Protein AF-A0A520AAQ0-F1 (afdb_monomer)

Structure (mmCIF, N/CA/C/O backbone):
data_AF-A0A520AAQ0-F1
#
_entry.id   AF-A0A520AAQ0-F1
#
loop_
_atom_site.group_PDB
_atom_site.id
_atom_site.type_symbol
_atom_site.label_atom_id
_atom_site.label_alt_id
_atom_site.label_comp_id
_atom_site.label_asym_id
_atom_site.label_entity_id
_atom_site.label_seq_id
_atom_site.pdbx_PDB_ins_code
_atom_site.Cartn_x
_atom_site.Cartn_y
_atom_site.Cartn_z
_atom_site.occupancy
_atom_site.B_iso_or_equiv
_atom_site.auth_seq_id
_atom_site.auth_comp_id
_atom_site.auth_asym_id
_atom_site.auth_atom_id
_atom_site.pdbx_PDB_model_num
ATOM 1 N N . MET A 1 1 ? -36.610 19.738 2.288 1.00 52.34 1 MET A N 1
ATOM 2 C CA . MET A 1 1 ? -35.387 19.076 2.792 1.00 52.34 1 MET A CA 1
ATOM 3 C C . MET A 1 1 ? -34.295 20.128 2.871 1.00 52.34 1 MET A C 1
ATOM 5 O O . MET A 1 1 ? -34.098 20.823 1.884 1.00 52.34 1 MET A O 1
ATOM 9 N N . LEU A 1 2 ? -33.654 20.312 4.027 1.00 55.44 2 LEU A N 1
ATOM 10 C CA . LEU A 1 2 ? -32.502 21.213 4.145 1.00 55.44 2 LEU A CA 1
ATOM 11 C C . LEU A 1 2 ? -31.332 20.599 3.367 1.00 55.44 2 LEU A C 1
ATOM 13 O O . LEU A 1 2 ? -30.866 19.513 3.709 1.00 55.44 2 LEU A O 1
ATOM 17 N N . ALA A 1 3 ? -30.903 21.263 2.295 1.00 66.12 3 ALA A N 1
ATOM 18 C CA . ALA A 1 3 ? -29.735 20.855 1.529 1.00 66.12 3 ALA A CA 1
ATOM 19 C C . ALA A 1 3 ? -28.500 20.863 2.448 1.00 66.12 3 ALA A C 1
ATOM 21 O O . ALA A 1 3 ? -28.198 21.885 3.059 1.00 66.12 3 ALA A O 1
ATOM 22 N N . GLY A 1 4 ? -27.816 19.722 2.571 1.00 78.00 4 GLY A N 1
ATOM 23 C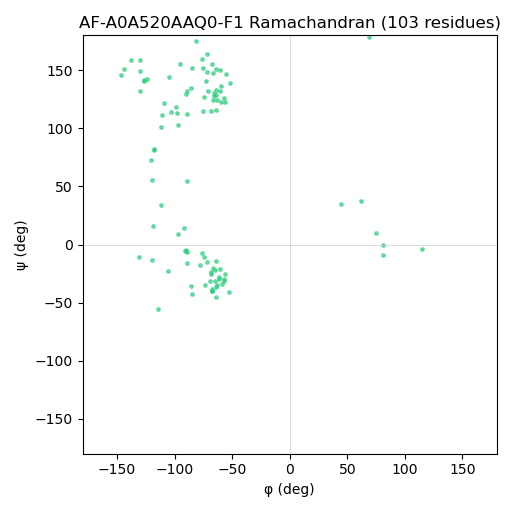 CA . GLY A 1 4 ? -26.557 19.607 3.319 1.00 78.00 4 GLY A CA 1
ATOM 24 C C . GLY A 1 4 ? -26.585 18.727 4.572 1.00 78.00 4 GLY A C 1
ATOM 25 O O . GLY A 1 4 ? -25.528 18.510 5.159 1.00 78.00 4 GLY A O 1
ATOM 26 N N . LEU A 1 5 ? -27.736 18.175 4.976 1.00 82.81 5 LEU A N 1
ATOM 27 C CA . LEU A 1 5 ? -27.773 17.164 6.041 1.00 82.81 5 LEU A CA 1
ATOM 28 C C . LEU A 1 5 ? -27.608 15.747 5.459 1.00 82.81 5 LEU A C 1
ATOM 30 O O . LEU A 1 5 ? -28.292 15.413 4.489 1.00 82.81 5 LEU A O 1
ATOM 34 N N . PRO A 1 6 ? -26.727 14.899 6.028 1.00 87.81 6 PRO A N 1
ATOM 35 C CA . PRO A 1 6 ? -26.602 13.509 5.600 1.00 87.81 6 PRO A CA 1
ATOM 36 C C . PRO A 1 6 ? -27.897 12.734 5.878 1.00 87.81 6 PRO A C 1
ATOM 38 O O . PRO A 1 6 ? -28.603 13.013 6.845 1.00 87.81 6 PRO A O 1
ATOM 41 N N . HIS A 1 7 ? -28.181 11.712 5.062 1.00 88.69 7 HIS A N 1
ATOM 42 C CA . HIS A 1 7 ? -29.363 10.850 5.234 1.00 88.69 7 HIS A CA 1
ATOM 43 C C . HIS A 1 7 ? -29.388 10.110 6.585 1.00 88.69 7 HIS A C 1
ATOM 45 O O . HIS A 1 7 ? -30.449 9.687 7.035 1.00 88.69 7 HIS A O 1
ATOM 51 N N . PHE A 1 8 ? -28.232 9.962 7.240 1.00 90.44 8 PHE A N 1
ATOM 52 C CA . PHE A 1 8 ? -28.090 9.320 8.544 1.00 90.44 8 PHE A CA 1
ATOM 53 C C . PHE A 1 8 ? -27.289 10.199 9.499 1.00 90.44 8 PHE A C 1
ATOM 55 O O . PHE A 1 8 ? -26.368 10.905 9.086 1.00 90.44 8 PHE A O 1
ATOM 62 N N . ALA A 1 9 ? -27.596 10.098 10.794 1.00 90.81 9 ALA A N 1
ATOM 63 C CA . ALA A 1 9 ? -26.801 10.747 11.826 1.00 90.81 9 ALA A CA 1
ATOM 64 C C . ALA A 1 9 ? -25.349 10.217 11.796 1.00 90.81 9 ALA A C 1
ATOM 66 O O . ALA A 1 9 ? -25.144 8.996 11.764 1.00 90.81 9 ALA A O 1
ATOM 67 N N . PRO A 1 10 ? -24.333 11.097 11.818 1.00 89.56 10 PRO A N 1
ATOM 68 C CA . PRO A 1 10 ? -22.940 10.672 11.811 1.00 89.56 10 PRO A CA 1
ATOM 69 C C . PRO A 1 10 ? -22.611 9.878 13.081 1.00 89.56 10 PRO A C 1
ATOM 71 O O . PRO A 1 10 ? -22.863 10.327 14.199 1.00 89.56 10 PRO A O 1
ATOM 74 N N . LYS A 1 11 ? -22.028 8.686 12.909 1.00 91.12 11 LYS A N 1
ATOM 75 C CA . LYS A 1 11 ? -21.596 7.833 14.031 1.00 91.12 11 LYS A CA 1
ATOM 76 C C . LYS A 1 11 ? -20.190 8.181 14.528 1.00 91.12 11 LYS A C 1
ATOM 78 O O . LYS A 1 11 ? -19.925 8.102 15.726 1.00 91.12 11 LYS A O 1
ATOM 83 N N . ALA A 1 12 ? -19.291 8.566 13.620 1.00 92.56 12 ALA A N 1
ATOM 84 C CA . ALA A 1 12 ? -17.924 8.951 13.955 1.00 92.56 12 ALA A CA 1
ATOM 85 C C . ALA A 1 12 ? -17.902 10.340 14.614 1.00 92.56 12 ALA A C 1
ATOM 87 O O . ALA A 1 12 ? -18.434 11.299 14.062 1.00 92.56 12 ALA A O 1
ATOM 88 N N . LYS A 1 13 ? -17.280 10.444 15.795 1.00 94.38 13 LYS A N 1
ATOM 89 C CA . LYS A 1 13 ? -17.192 11.700 16.570 1.00 94.38 13 LYS A CA 1
ATOM 90 C C . LYS A 1 13 ? -15.808 12.350 16.527 1.00 94.38 13 LYS A C 1
ATOM 92 O O . LYS A 1 13 ? -15.687 13.535 16.808 1.00 94.38 13 LYS A O 1
ATOM 97 N N . ARG A 1 14 ? -14.762 11.566 16.250 1.00 96.19 14 ARG A N 1
ATOM 98 C CA . ARG A 1 14 ? -13.355 11.991 16.214 1.00 96.19 14 ARG A CA 1
ATOM 99 C C . ARG A 1 14 ? -12.622 11.193 15.145 1.00 96.19 14 ARG A C 1
ATOM 101 O O . ARG A 1 14 ? -12.950 10.027 14.937 1.00 96.19 14 ARG A O 1
ATOM 108 N N . ILE A 1 15 ? -11.650 11.824 14.494 1.00 94.06 15 ILE A N 1
ATOM 109 C CA . ILE A 1 15 ? -10.857 11.229 13.417 1.00 94.06 15 ILE A CA 1
ATOM 110 C C . ILE A 1 15 ? -9.384 11.460 13.734 1.00 94.06 15 ILE A C 1
ATOM 112 O O . ILE A 1 15 ? -8.987 12.581 14.047 1.00 94.06 15 ILE A O 1
ATOM 116 N N . ILE A 1 16 ? -8.586 10.400 13.628 1.00 95.81 16 ILE A N 1
ATOM 117 C CA . ILE A 1 16 ? -7.133 10.508 13.521 1.00 95.81 16 ILE A CA 1
ATOM 118 C C . ILE A 1 16 ? -6.811 10.387 12.037 1.00 95.81 16 ILE A C 1
ATOM 120 O O . ILE A 1 16 ? -7.127 9.376 11.414 1.00 95.81 16 ILE A O 1
ATOM 124 N N . TYR A 1 17 ? -6.223 11.437 11.471 1.00 95.75 17 TYR A N 1
ATOM 125 C CA . TYR A 1 17 ? -5.824 11.472 10.070 1.00 95.75 17 TYR A CA 1
ATOM 126 C C . TYR A 1 17 ? -4.304 11.425 9.970 1.00 95.75 17 TYR A C 1
ATOM 128 O O . TYR A 1 17 ? -3.616 12.288 10.514 1.00 95.75 17 TYR A O 1
ATOM 136 N N . LEU A 1 18 ? -3.792 10.414 9.273 1.00 93.44 18 LEU A N 1
ATOM 137 C CA . LEU A 1 18 ? -2.365 10.227 9.049 1.00 93.44 18 LEU A CA 1
ATOM 138 C C . LEU A 1 18 ? -2.061 10.474 7.571 1.00 93.44 18 LEU A C 1
ATOM 140 O O . LEU A 1 18 ? -2.453 9.688 6.712 1.00 93.44 18 LEU A O 1
ATOM 144 N N . PHE A 1 19 ? -1.348 11.563 7.279 1.00 93.75 19 PHE A N 1
ATOM 145 C CA . PHE A 1 19 ? -0.856 11.856 5.935 1.00 93.75 19 PHE A CA 1
ATOM 146 C C . PHE A 1 19 ? 0.595 11.401 5.800 1.00 93.75 19 PHE A C 1
ATOM 148 O O . PHE A 1 19 ? 1.516 12.046 6.297 1.00 93.75 19 PHE A O 1
ATOM 155 N N . GLN A 1 20 ? 0.798 10.266 5.141 1.00 91.56 20 GLN A N 1
ATOM 156 C CA . GLN A 1 20 ? 2.079 9.563 5.126 1.00 91.56 20 GLN A CA 1
ATOM 157 C C . GLN A 1 20 ? 3.002 10.022 3.982 1.00 91.56 20 GLN A C 1
ATOM 159 O O . GLN A 1 20 ? 3.471 9.218 3.179 1.00 91.56 20 GLN A O 1
ATOM 164 N N . ASN A 1 21 ? 3.271 11.328 3.893 1.00 91.50 21 ASN A N 1
ATOM 165 C CA . ASN A 1 21 ? 4.238 11.849 2.921 1.00 91.50 21 ASN A CA 1
ATOM 166 C C . ASN A 1 21 ? 5.655 11.349 3.257 1.00 91.50 21 ASN A C 1
ATOM 168 O O . ASN A 1 21 ? 6.107 11.488 4.391 1.00 91.50 21 ASN A O 1
ATOM 172 N N . GLY A 1 22 ? 6.337 10.754 2.277 1.00 91.38 22 GLY A N 1
ATOM 173 C CA . GLY A 1 22 ? 7.675 10.177 2.437 1.00 91.38 22 GLY A CA 1
ATOM 174 C C . GLY A 1 22 ? 7.703 8.776 3.057 1.00 91.38 22 GLY A C 1
ATOM 175 O O . GLY A 1 22 ? 8.781 8.205 3.201 1.00 91.38 22 GLY A O 1
ATOM 176 N N . ALA A 1 23 ? 6.549 8.205 3.408 1.00 92.94 23 ALA A N 1
ATOM 177 C CA . ALA A 1 23 ? 6.448 6.819 3.855 1.00 92.94 23 ALA A CA 1
ATOM 178 C C . ALA A 1 23 ? 6.423 5.840 2.657 1.00 92.94 23 ALA A C 1
ATOM 180 O O . ALA A 1 23 ? 6.376 6.282 1.504 1.00 92.94 23 ALA A O 1
ATOM 181 N N . PRO A 1 24 ? 6.435 4.512 2.898 1.00 93.75 24 PRO A N 1
ATOM 182 C CA . PRO A 1 24 ? 6.273 3.529 1.831 1.00 93.75 24 PRO A CA 1
ATOM 183 C C . PRO A 1 24 ? 4.982 3.746 1.033 1.00 93.75 24 PRO A C 1
ATOM 185 O O . PRO A 1 24 ? 3.959 4.169 1.576 1.00 93.75 24 PRO A O 1
ATOM 188 N N . SER A 1 25 ? 5.031 3.447 -0.264 1.00 92.56 25 SER A N 1
ATOM 189 C CA . SER A 1 25 ? 3.906 3.678 -1.170 1.00 92.56 25 SER A CA 1
ATOM 190 C C . SER A 1 25 ? 2.757 2.696 -0.926 1.00 92.56 25 SER A C 1
ATOM 192 O O . SER A 1 25 ? 2.941 1.617 -0.365 1.00 92.56 25 SER A O 1
ATOM 194 N N . GLN A 1 26 ? 1.564 2.995 -1.444 1.00 92.25 26 GLN A N 1
ATOM 195 C CA . GLN A 1 26 ? 0.453 2.037 -1.426 1.00 92.25 26 GLN A CA 1
ATOM 196 C C . GLN A 1 26 ? 0.804 0.706 -2.117 1.00 92.25 26 GLN A C 1
ATOM 198 O O . GLN A 1 26 ? 0.321 -0.343 -1.691 1.00 92.25 26 GLN A O 1
ATOM 203 N N . LEU A 1 27 ? 1.676 0.743 -3.136 1.00 93.62 27 LEU A N 1
ATOM 204 C CA . LEU A 1 27 ? 2.162 -0.433 -3.869 1.00 93.62 27 LEU A CA 1
ATOM 205 C C . LEU A 1 27 ? 3.053 -1.328 -2.999 1.00 93.62 27 LEU A C 1
ATOM 207 O O . LEU A 1 27 ? 3.147 -2.526 -3.247 1.00 93.62 27 LEU A O 1
ATOM 211 N N . ASP A 1 28 ? 3.684 -0.743 -1.980 1.00 95.44 28 ASP A N 1
ATOM 212 C CA . ASP A 1 28 ? 4.528 -1.441 -1.013 1.00 95.44 28 ASP A CA 1
ATOM 213 C C . ASP A 1 28 ? 3.757 -1.961 0.200 1.00 95.44 28 ASP A C 1
ATOM 215 O O . ASP A 1 28 ? 4.291 -2.796 0.925 1.00 95.44 28 ASP A O 1
ATOM 219 N N . LEU A 1 29 ? 2.528 -1.480 0.435 1.00 95.50 29 LEU A N 1
ATOM 220 C CA . LEU A 1 29 ? 1.772 -1.750 1.664 1.00 95.50 29 LEU A CA 1
ATOM 221 C C . LEU A 1 29 ? 0.495 -2.578 1.443 1.00 95.50 29 LEU A C 1
ATOM 223 O O . LEU A 1 29 ? 0.329 -3.626 2.068 1.00 95.50 29 LEU A O 1
ATOM 227 N N . PHE A 1 30 ? -0.407 -2.122 0.566 1.00 94.38 30 PHE A N 1
ATOM 228 C CA . PHE A 1 30 ? -1.792 -2.628 0.476 1.00 94.38 30 PHE A CA 1
ATOM 229 C C . PHE A 1 30 ? -2.240 -2.980 -0.953 1.00 94.38 30 PHE A C 1
ATOM 231 O O . PHE A 1 30 ? -3.313 -3.558 -1.166 1.00 94.38 30 PHE A O 1
ATOM 238 N N . ASP A 1 31 ? -1.461 -2.596 -1.968 1.00 93.50 31 ASP A N 1
ATOM 239 C CA . ASP A 1 31 ? -1.852 -2.722 -3.368 1.00 93.50 31 ASP A CA 1
ATOM 240 C C . ASP A 1 31 ? -0.924 -3.646 -4.160 1.00 93.50 31 ASP A C 1
ATOM 242 O O . ASP A 1 31 ? -0.030 -3.209 -4.881 1.00 93.50 31 ASP A O 1
ATOM 246 N N . TYR A 1 32 ? -1.173 -4.953 -4.046 1.00 94.81 32 TYR A N 1
ATOM 247 C CA . TYR A 1 32 ? -0.415 -5.959 -4.781 1.00 94.81 32 TYR A CA 1
ATOM 248 C C . TYR A 1 32 ? -0.610 -5.838 -6.303 1.00 94.81 32 TYR A C 1
ATOM 250 O O . TYR A 1 32 ? -1.700 -6.063 -6.837 1.00 94.81 32 TYR A O 1
ATOM 258 N N . LYS A 1 33 ? 0.479 -5.521 -7.018 1.00 93.94 33 LYS A N 1
ATOM 259 C CA . LYS A 1 33 ? 0.526 -5.403 -8.488 1.00 93.94 33 LYS A CA 1
ATOM 260 C C . LYS A 1 33 ? 1.501 -6.422 -9.095 1.00 93.94 33 LYS A C 1
ATOM 262 O O . LYS A 1 33 ? 2.614 -6.055 -9.473 1.00 93.94 33 LYS A O 1
ATOM 267 N N . PRO A 1 34 ? 1.102 -7.693 -9.283 1.00 94.94 34 PRO A N 1
ATOM 268 C CA . PRO A 1 34 ? 1.994 -8.727 -9.821 1.00 94.94 34 PRO A CA 1
ATOM 269 C C . PRO A 1 34 ? 2.495 -8.418 -11.238 1.00 94.94 34 PRO A C 1
ATOM 271 O O . PRO A 1 34 ? 3.599 -8.807 -11.605 1.00 94.94 34 PRO A O 1
ATOM 274 N N . LYS A 1 35 ? 1.714 -7.697 -12.053 1.00 94.12 35 LYS A N 1
ATOM 275 C CA . LYS A 1 35 ? 2.154 -7.280 -13.393 1.00 94.12 35 LYS A CA 1
ATOM 276 C C . LYS A 1 35 ? 3.301 -6.265 -13.332 1.00 94.12 35 LYS A C 1
ATOM 278 O O . LYS A 1 35 ? 4.229 -6.370 -14.121 1.00 94.12 35 LYS A O 1
ATOM 283 N N . LEU A 1 36 ? 3.259 -5.339 -12.373 1.00 93.44 36 LEU A N 1
ATOM 284 C CA . LEU A 1 36 ? 4.310 -4.339 -12.189 1.00 93.44 36 LEU A CA 1
ATOM 285 C C . LEU A 1 36 ? 5.638 -4.990 -11.775 1.00 93.44 36 LEU A C 1
ATOM 287 O O . LEU A 1 36 ? 6.690 -4.528 -12.192 1.00 93.44 36 LEU A O 1
ATOM 291 N N . GLN A 1 37 ? 5.579 -6.105 -11.036 1.00 93.12 37 GLN A N 1
ATOM 292 C CA . GLN A 1 37 ? 6.761 -6.918 -10.729 1.00 93.12 37 GLN A CA 1
ATOM 293 C C . GLN A 1 37 ? 7.390 -7.541 -11.967 1.00 93.12 37 GLN A C 1
ATOM 295 O O . GLN A 1 37 ? 8.602 -7.509 -12.136 1.00 93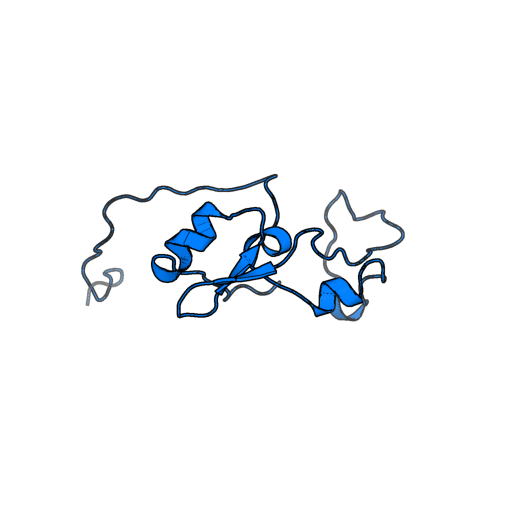.12 37 GLN A O 1
ATOM 300 N N . LYS A 1 38 ? 6.561 -8.111 -12.846 1.00 95.12 38 LYS A N 1
ATOM 301 C CA . LYS A 1 38 ? 7.045 -8.753 -14.074 1.00 95.12 38 LYS A CA 1
ATOM 302 C C . LYS A 1 38 ? 7.722 -7.758 -15.011 1.00 95.12 38 LYS A C 1
ATOM 304 O O . LYS A 1 38 ? 8.680 -8.124 -15.671 1.00 95.12 38 LYS A O 1
ATOM 309 N N . MET A 1 39 ? 7.221 -6.527 -15.034 1.00 95.06 39 MET A N 1
ATOM 310 C CA . MET A 1 39 ? 7.723 -5.448 -15.881 1.00 95.06 39 MET A CA 1
ATOM 311 C C . MET A 1 39 ? 8.795 -4.597 -15.180 1.00 95.06 39 MET A C 1
ATOM 313 O O . MET A 1 39 ? 9.073 -3.483 -15.617 1.00 95.06 39 MET A O 1
ATOM 317 N N . PHE A 1 40 ? 9.364 -5.063 -14.062 1.00 94.38 40 PHE A N 1
ATOM 318 C CA . PHE A 1 40 ? 10.334 -4.284 -13.295 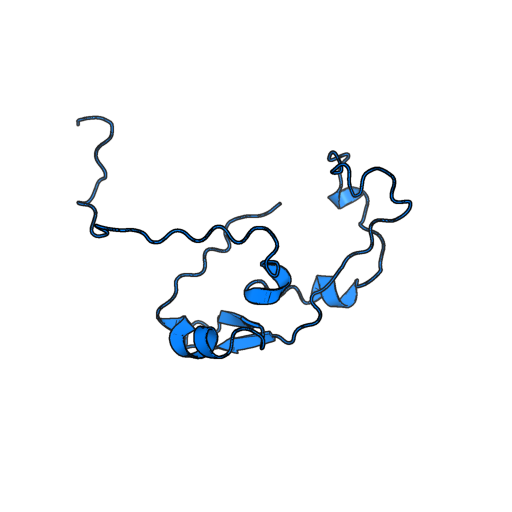1.00 94.38 40 PHE A CA 1
ATOM 319 C C . PHE A 1 40 ? 11.530 -3.884 -14.171 1.00 94.38 40 PHE A C 1
ATOM 321 O O . PHE A 1 40 ? 12.191 -4.730 -14.771 1.00 94.38 40 PHE A O 1
ATOM 328 N N . GLY A 1 41 ? 11.828 -2.585 -14.212 1.00 93.94 41 GLY A N 1
ATOM 329 C CA . GLY A 1 41 ? 12.928 -2.026 -14.999 1.00 93.94 41 GLY A CA 1
ATOM 330 C C . GLY A 1 41 ? 12.616 -1.809 -16.483 1.00 93.94 41 GLY A C 1
ATOM 331 O O . GLY A 1 41 ? 13.412 -1.156 -17.162 1.00 93.94 41 GLY A O 1
ATOM 332 N N . GLU A 1 42 ? 11.475 -2.289 -16.988 1.00 94.94 42 GLU A N 1
ATOM 333 C CA . GLU A 1 42 ? 10.982 -1.906 -18.313 1.00 94.94 42 GLU A CA 1
ATOM 334 C C . GLU A 1 42 ? 10.591 -0.427 -18.321 1.00 94.94 42 GLU A C 1
ATOM 336 O O . GLU A 1 42 ? 10.142 0.119 -17.313 1.00 94.94 42 GLU A O 1
ATOM 341 N N . ASP A 1 43 ? 10.760 0.235 -19.462 1.00 93.12 43 ASP A N 1
ATOM 342 C CA . ASP A 1 43 ? 10.402 1.644 -19.594 1.00 93.12 43 ASP A CA 1
ATOM 343 C C . ASP A 1 43 ? 8.876 1.820 -19.622 1.00 93.12 43 ASP A C 1
ATOM 345 O O . ASP A 1 43 ? 8.157 1.023 -20.232 1.00 93.12 43 ASP A O 1
ATOM 349 N N . LEU A 1 44 ? 8.373 2.867 -18.963 1.00 90.12 44 LEU A N 1
ATOM 350 C CA . LEU A 1 44 ? 6.946 3.173 -18.908 1.00 90.12 44 LEU A CA 1
ATOM 351 C C . LEU A 1 44 ? 6.379 3.325 -20.332 1.00 90.12 44 LEU A C 1
ATOM 353 O O . LEU A 1 44 ? 6.821 4.210 -21.072 1.00 90.12 44 LEU A O 1
ATOM 357 N N . PRO A 1 45 ? 5.352 2.543 -20.718 1.00 89.25 45 PRO A N 1
ATOM 358 C CA . PRO A 1 45 ? 4.765 2.668 -22.043 1.00 89.25 45 PRO A CA 1
ATOM 359 C C . PRO A 1 45 ? 4.208 4.073 -22.285 1.00 89.25 45 PRO A C 1
ATOM 361 O O . PRO A 1 45 ? 3.484 4.627 -21.452 1.00 89.25 45 PRO A O 1
ATOM 364 N N . ALA A 1 46 ? 4.474 4.628 -23.470 1.00 86.38 46 ALA A N 1
ATOM 365 C CA . ALA A 1 46 ? 3.991 5.957 -23.850 1.00 86.38 46 ALA A CA 1
ATOM 366 C C . ALA A 1 46 ? 2.455 6.083 -23.767 1.00 86.38 46 ALA A C 1
ATOM 368 O O . ALA A 1 46 ? 1.937 7.155 -23.453 1.00 86.38 46 ALA A O 1
ATOM 369 N N . SER A 1 47 ? 1.736 4.974 -23.982 1.00 87.88 47 SER A N 1
ATOM 370 C CA . SER A 1 47 ? 0.277 4.881 -23.857 1.00 87.88 47 SER A CA 1
ATOM 371 C C . SER A 1 47 ? -0.246 5.094 -22.437 1.00 87.88 47 SER A C 1
ATOM 373 O O . SER A 1 47 ? -1.406 5.451 -22.286 1.00 87.88 47 SER A O 1
ATOM 375 N N . ILE A 1 48 ? 0.579 4.893 -21.406 1.00 85.12 48 ILE A N 1
ATOM 376 C CA . ILE A 1 48 ? 0.208 5.175 -20.014 1.00 85.12 48 ILE A CA 1
ATOM 377 C C . ILE A 1 48 ? 0.452 6.645 -19.697 1.00 85.12 48 ILE A C 1
ATOM 379 O O . ILE A 1 48 ? -0.387 7.298 -19.086 1.00 85.12 48 ILE A O 1
ATOM 383 N N . ARG A 1 49 ? 1.586 7.188 -20.154 1.00 81.75 49 ARG A N 1
ATOM 384 C CA . ARG A 1 49 ? 1.940 8.582 -19.884 1.00 81.75 49 ARG A CA 1
ATOM 385 C C . ARG A 1 49 ? 1.005 9.558 -20.593 1.00 81.75 49 ARG A C 1
ATOM 387 O O . ARG A 1 49 ? 0.701 10.585 -20.010 1.00 81.75 49 ARG A O 1
ATOM 394 N N . MET A 1 50 ? 0.590 9.295 -21.837 1.00 82.69 50 MET A N 1
ATOM 395 C CA . MET A 1 50 ? -0.316 10.162 -22.625 1.00 82.69 50 MET A CA 1
ATOM 396 C C . MET A 1 50 ? 0.018 11.670 -22.559 1.00 82.69 50 MET A C 1
ATOM 398 O O . MET A 1 50 ? -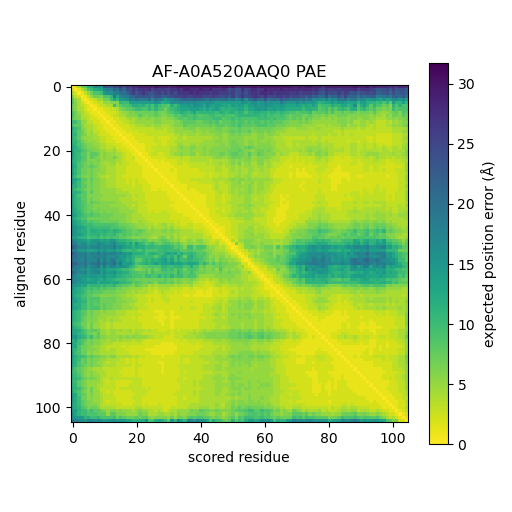0.868 12.519 -22.530 1.00 82.69 50 MET A O 1
ATOM 402 N N . GLY A 1 51 ? 1.305 12.024 -22.485 1.00 79.12 51 GLY A N 1
ATOM 403 C CA . GLY A 1 51 ? 1.741 13.421 -22.358 1.00 79.12 51 GLY A CA 1
ATOM 404 C C . GLY A 1 51 ? 1.547 14.061 -20.974 1.00 79.12 51 GLY A C 1
ATOM 405 O O . GLY A 1 51 ? 1.750 15.267 -20.846 1.00 79.12 51 GLY A O 1
ATOM 406 N N . GLN A 1 52 ? 1.203 13.294 -19.933 1.00 79.25 52 GLN A N 1
ATOM 407 C CA . GLN A 1 52 ? 1.132 13.777 -18.553 1.00 79.25 52 GLN A CA 1
ATOM 408 C C . GLN A 1 52 ? 2.430 14.482 -18.142 1.00 79.25 52 GLN A C 1
ATOM 410 O O . GLN A 1 52 ? 3.550 14.041 -18.449 1.00 79.25 52 GLN A O 1
ATOM 415 N N . ARG A 1 53 ? 2.254 15.598 -17.423 1.00 75.00 53 ARG A N 1
ATOM 416 C CA . ARG A 1 53 ? 3.352 16.414 -16.910 1.00 75.00 53 ARG A CA 1
ATOM 417 C C . ARG A 1 53 ? 4.118 15.625 -15.856 1.00 75.00 53 ARG A C 1
ATOM 419 O O . ARG A 1 53 ? 3.548 15.198 -14.856 1.00 75.00 53 ARG A O 1
ATOM 426 N N . LEU A 1 54 ? 5.420 15.491 -16.062 1.00 77.31 54 LEU A N 1
ATOM 427 C CA . LEU A 1 54 ? 6.311 14.924 -15.062 1.00 77.31 54 LEU A CA 1
ATOM 428 C C . LEU A 1 54 ? 6.570 15.932 -13.944 1.00 77.31 54 LEU A C 1
ATOM 430 O O . LEU A 1 54 ? 6.508 17.149 -14.142 1.00 77.31 54 LEU A O 1
ATOM 434 N N . THR A 1 55 ? 6.849 15.423 -12.750 1.00 77.75 55 THR A N 1
ATOM 435 C CA . THR A 1 55 ? 7.276 16.263 -11.631 1.00 77.75 55 THR A CA 1
ATOM 436 C C . THR A 1 55 ? 8.737 16.667 -11.828 1.00 77.75 55 THR A C 1
ATOM 438 O O . THR A 1 55 ? 9.475 16.020 -12.570 1.00 77.75 55 THR A O 1
ATOM 441 N N . GLY A 1 56 ? 9.183 17.737 -11.163 1.00 75.69 56 GLY A N 1
ATOM 442 C CA . GLY A 1 56 ? 10.543 18.264 -11.350 1.00 75.69 56 GLY A CA 1
ATOM 443 C C . GLY A 1 56 ? 11.660 17.243 -11.090 1.00 75.69 56 GLY A C 1
ATOM 444 O O . GLY A 1 56 ? 12.722 17.349 -11.682 1.00 75.69 56 GLY A O 1
ATOM 445 N N . MET A 1 57 ? 11.410 16.214 -10.272 1.00 77.56 57 MET A N 1
ATOM 446 C CA . MET A 1 57 ? 12.392 15.157 -9.988 1.00 77.56 57 MET A CA 1
ATOM 447 C C . MET A 1 57 ? 12.524 14.108 -11.102 1.00 77.56 57 MET A C 1
ATOM 449 O O . MET A 1 57 ? 13.494 13.350 -11.116 1.00 77.56 57 MET A O 1
ATOM 453 N N . THR A 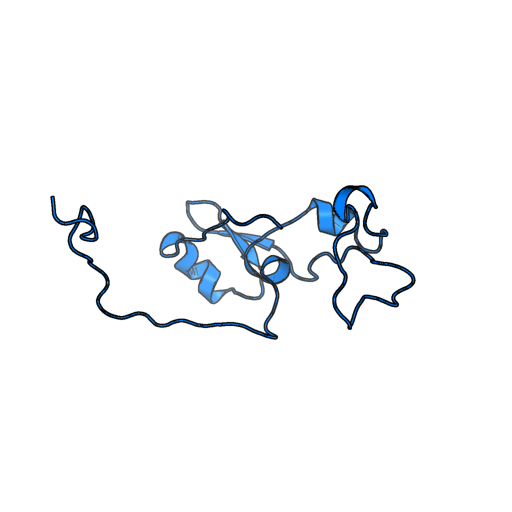1 58 ? 11.550 14.023 -12.012 1.00 80.25 58 THR A N 1
ATOM 454 C CA . THR A 1 58 ? 11.528 13.020 -13.086 1.00 80.25 58 THR A CA 1
ATOM 455 C C . THR A 1 58 ? 11.532 13.634 -14.486 1.00 80.25 58 THR A C 1
ATOM 457 O O . THR A 1 58 ? 11.811 12.921 -15.442 1.00 80.25 58 THR A O 1
ATOM 460 N N . ALA A 1 59 ? 11.288 14.941 -14.627 1.00 81.81 59 ALA A N 1
ATOM 461 C CA . ALA A 1 59 ? 11.150 15.625 -15.916 1.00 81.81 59 ALA A CA 1
ATOM 462 C C . ALA A 1 59 ? 12.318 15.390 -16.892 1.00 81.81 59 ALA A C 1
ATOM 464 O O . ALA A 1 59 ? 12.070 15.146 -18.071 1.00 81.81 59 ALA A O 1
ATOM 465 N N . ASP A 1 60 ? 13.553 15.385 -16.385 1.00 84.12 60 ASP A N 1
ATOM 466 C CA . ASP A 1 60 ? 14.773 15.249 -17.193 1.00 84.12 60 ASP A CA 1
ATOM 467 C C . ASP A 1 60 ? 15.322 13.812 -17.245 1.00 84.12 60 ASP A C 1
ATOM 469 O O . ASP A 1 60 ? 16.433 13.564 -17.726 1.00 84.12 60 ASP A O 1
ATOM 473 N N . GLN A 1 61 ? 14.569 12.829 -16.741 1.00 84.38 61 GLN A N 1
ATOM 474 C CA . GLN A 1 61 ? 14.992 11.435 -16.811 1.00 84.38 61 GLN A CA 1
ATOM 475 C C . GLN A 1 61 ? 14.920 10.920 -18.253 1.00 84.38 61 GLN A C 1
ATOM 477 O O . GLN A 1 61 ? 13.914 11.061 -18.945 1.00 84.38 61 GLN A O 1
ATOM 482 N N . LYS A 1 62 ? 15.995 10.256 -18.697 1.00 85.25 62 LYS A N 1
ATOM 483 C CA . LYS A 1 62 ? 16.057 9.620 -20.026 1.00 85.25 62 LYS A CA 1
ATOM 484 C C . LYS A 1 62 ? 15.126 8.411 -20.155 1.00 85.25 62 LYS A C 1
ATOM 486 O O . LYS A 1 62 ? 14.800 8.024 -21.271 1.00 85.25 62 LYS A O 1
ATOM 491 N N . LYS A 1 63 ? 14.780 7.786 -19.028 1.00 87.94 63 LYS A N 1
ATOM 492 C CA . LYS A 1 63 ? 13.930 6.598 -18.915 1.00 87.94 63 LYS A CA 1
ATOM 493 C C . LYS A 1 63 ? 13.077 6.699 -17.658 1.00 87.94 63 LYS A C 1
ATOM 495 O O . LYS A 1 63 ? 13.520 7.272 -16.667 1.00 87.94 63 LYS A O 1
ATOM 500 N N . PHE A 1 64 ? 11.911 6.077 -17.700 1.00 89.50 64 PHE A N 1
ATOM 501 C CA . PHE A 1 64 ? 10.922 5.989 -16.635 1.00 89.50 64 PHE A CA 1
ATOM 502 C C . PHE A 1 64 ? 10.704 4.516 -16.292 1.00 89.50 64 PHE A C 1
ATOM 504 O O . PHE A 1 64 ? 9.680 3.946 -16.671 1.00 89.50 64 PHE A O 1
ATOM 511 N N . PRO A 1 65 ? 11.673 3.864 -15.630 1.00 91.88 65 PRO A N 1
ATOM 512 C CA . PRO A 1 65 ? 11.567 2.446 -15.346 1.00 91.88 65 PRO A CA 1
ATOM 513 C C . PRO A 1 65 ? 10.384 2.171 -14.416 1.00 91.88 65 PRO A C 1
ATOM 515 O O . PRO A 1 65 ? 10.211 2.820 -13.381 1.00 91.88 65 PRO A O 1
ATOM 518 N 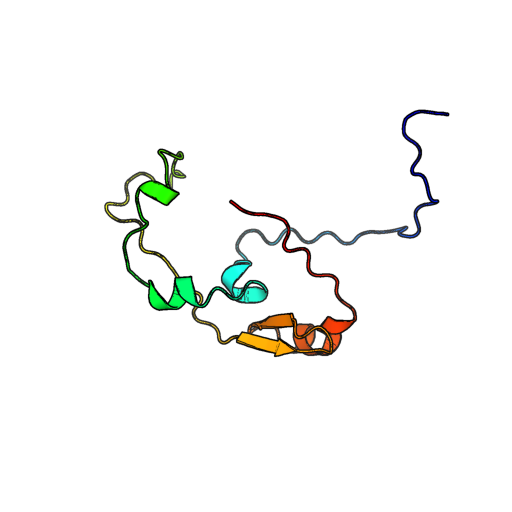N . LEU A 1 66 ? 9.587 1.173 -14.774 1.00 92.88 66 LEU A N 1
ATOM 519 C CA . LEU A 1 66 ? 8.545 0.629 -13.922 1.00 92.88 66 LEU A CA 1
ATOM 520 C C . LEU A 1 66 ? 9.184 0.014 -12.673 1.00 92.88 66 LEU A C 1
ATOM 522 O O . LEU A 1 66 ? 10.055 -0.853 -12.762 1.00 92.88 66 LEU A O 1
ATOM 526 N N . ALA A 1 67 ? 8.742 0.465 -11.502 1.00 91.88 67 ALA A N 1
ATOM 527 C CA . ALA A 1 67 ? 9.252 0.012 -10.215 1.00 91.88 67 ALA A CA 1
ATOM 528 C C . ALA A 1 67 ? 8.180 -0.794 -9.476 1.00 91.88 67 ALA A C 1
ATOM 530 O O . ALA A 1 67 ? 7.256 -0.240 -8.883 1.00 91.88 67 ALA A O 1
ATOM 531 N N . GLY A 1 68 ? 8.307 -2.118 -9.519 1.00 92.25 68 GLY A N 1
ATOM 532 C CA . GLY A 1 68 ? 7.598 -3.012 -8.607 1.00 92.25 68 GLY A CA 1
ATOM 533 C C . GLY A 1 68 ? 8.089 -2.859 -7.164 1.00 92.25 68 GLY A C 1
ATOM 534 O O . GLY A 1 68 ? 9.226 -2.455 -6.916 1.00 92.25 68 GLY A O 1
ATOM 535 N N . THR A 1 69 ? 7.225 -3.202 -6.208 1.00 94.00 69 THR A N 1
ATOM 536 C CA . THR A 1 69 ? 7.595 -3.296 -4.790 1.00 94.00 69 THR A CA 1
ATOM 537 C C . THR A 1 69 ? 8.700 -4.334 -4.554 1.00 94.00 69 THR A C 1
ATOM 539 O O . THR A 1 69 ? 8.796 -5.328 -5.267 1.00 94.00 69 THR A O 1
ATOM 542 N N . LYS A 1 70 ? 9.542 -4.132 -3.541 1.00 93.44 70 LYS A N 1
ATOM 543 C CA . LYS A 1 70 ? 10.564 -5.118 -3.141 1.00 93.44 70 LYS A CA 1
ATOM 544 C C . LYS A 1 70 ? 10.067 -6.097 -2.075 1.00 93.44 70 LYS A C 1
ATOM 546 O O . LYS A 1 70 ? 10.802 -7.007 -1.701 1.00 93.44 70 LYS A O 1
ATOM 551 N N . PHE A 1 71 ? 8.860 -5.877 -1.565 1.00 95.81 71 PHE A N 1
ATOM 552 C CA . PHE A 1 71 ? 8.298 -6.617 -0.444 1.00 95.81 71 PHE A CA 1
ATOM 553 C C . PHE A 1 71 ? 7.412 -7.766 -0.914 1.00 95.81 71 PHE A C 1
ATOM 555 O O . PHE A 1 71 ? 6.858 -7.739 -2.020 1.00 95.81 71 PHE A O 1
ATOM 562 N N . ASN A 1 72 ? 7.270 -8.783 -0.065 1.00 96.38 72 ASN A N 1
ATOM 563 C CA . ASN A 1 72 ? 6.389 -9.902 -0.364 1.00 96.38 72 ASN A CA 1
ATOM 564 C C . ASN A 1 72 ? 4.962 -9.571 0.049 1.00 96.38 72 ASN A C 1
ATOM 566 O O . ASN A 1 72 ? 4.722 -8.842 1.005 1.00 96.38 72 ASN A O 1
ATOM 570 N N . PHE A 1 73 ? 4.009 -10.178 -0.648 1.00 97.56 73 PHE A N 1
ATOM 571 C CA . PHE A 1 73 ? 2.590 -10.021 -0.371 1.00 97.56 73 PHE A CA 1
ATOM 572 C C . PHE A 1 73 ? 1.944 -11.376 -0.133 1.00 97.56 73 PHE A C 1
ATOM 574 O O . PHE A 1 73 ? 2.267 -12.362 -0.802 1.00 97.56 73 PHE A O 1
ATOM 581 N N . LYS A 1 74 ? 0.998 -11.408 0.805 1.00 97.88 74 LYS A N 1
ATOM 582 C CA . LYS A 1 74 ? 0.128 -12.559 1.060 1.00 97.88 74 LYS A CA 1
ATOM 583 C C . LYS A 1 74 ? -1.297 -12.075 1.295 1.00 97.88 74 LYS A C 1
ATOM 585 O O . LYS A 1 74 ? -1.523 -10.903 1.596 1.00 97.88 74 LYS A O 1
ATOM 590 N N . GLN A 1 75 ? -2.253 -12.977 1.111 1.00 97.69 75 GLN A N 1
ATOM 591 C CA . GLN A 1 75 ? -3.642 -12.716 1.459 1.00 97.69 75 GLN A CA 1
ATOM 592 C C . GLN A 1 75 ? -3.869 -13.036 2.935 1.00 97.69 75 GLN A C 1
ATOM 594 O O . GLN A 1 75 ? -3.420 -14.076 3.418 1.00 97.69 75 GLN A O 1
ATOM 599 N N . TYR A 1 76 ? -4.565 -12.140 3.626 1.00 97.81 76 TYR A N 1
ATOM 600 C CA . TYR A 1 76 ? -4.897 -12.247 5.041 1.00 97.81 76 TYR A CA 1
ATOM 601 C C . TYR A 1 76 ? -6.387 -11.998 5.268 1.00 97.81 76 TYR A C 1
ATOM 603 O O . TYR A 1 76 ? -7.053 -11.348 4.457 1.00 97.81 76 TYR A O 1
ATOM 611 N N . GLY A 1 77 ? -6.879 -12.495 6.401 1.00 96.44 77 GLY A N 1
ATOM 612 C CA . GLY A 1 77 ? -8.269 -12.345 6.808 1.00 96.44 77 GLY A CA 1
ATOM 613 C C . GLY A 1 77 ? -9.254 -13.123 5.938 1.00 96.44 77 GLY A C 1
ATOM 614 O O . GLY A 1 77 ? -8.893 -13.781 4.958 1.00 96.44 77 GLY A O 1
ATOM 615 N N . GLN A 1 78 ? -10.527 -13.036 6.300 1.00 96.50 78 GLN A N 1
ATOM 616 C CA . GLN A 1 78 ? -11.626 -13.698 5.596 1.00 96.50 78 GLN A CA 1
ATOM 617 C C . GLN A 1 78 ? -11.877 -13.084 4.216 1.00 96.50 78 GLN A C 1
ATOM 619 O O . GLN A 1 78 ? -12.262 -13.786 3.281 1.00 96.50 78 GLN A O 1
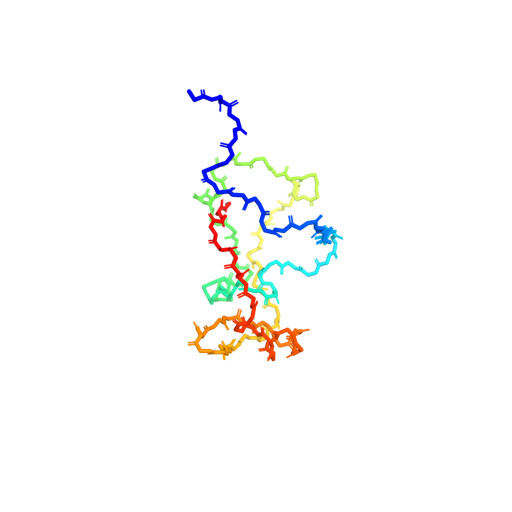ATOM 624 N N . ALA A 1 79 ? -11.616 -11.783 4.069 1.00 93.88 79 ALA A N 1
ATOM 625 C CA . ALA A 1 79 ? -11.747 -11.084 2.794 1.00 93.88 79 ALA A CA 1
ATOM 626 C C . ALA A 1 79 ? -10.590 -11.372 1.814 1.00 93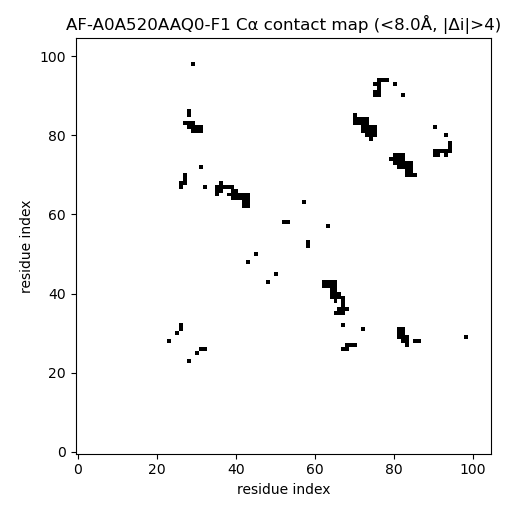.88 79 ALA A C 1
ATOM 628 O O . ALA A 1 79 ? -10.638 -10.933 0.664 1.00 93.88 79 ALA A O 1
ATOM 629 N N . GLY A 1 80 ? -9.535 -12.076 2.251 1.00 95.94 80 GLY A N 1
ATOM 630 C CA . GLY A 1 80 ? -8.363 -12.361 1.424 1.00 95.94 80 GLY A CA 1
ATOM 631 C C . GLY A 1 80 ? -7.625 -11.092 0.987 1.00 95.94 80 GLY A C 1
ATOM 632 O O . GLY A 1 80 ? -7.157 -10.996 -0.153 1.00 95.94 80 GLY A O 1
ATOM 633 N N . ALA A 1 81 ? -7.545 -10.099 1.873 1.00 97.12 81 ALA A N 1
ATOM 634 C CA . ALA A 1 81 ? -6.900 -8.825 1.594 1.00 97.12 81 ALA A CA 1
ATOM 635 C C . ALA A 1 81 ? -5.392 -9.017 1.382 1.00 97.12 81 ALA A C 1
ATOM 637 O O . ALA A 1 81 ? -4.714 -9.653 2.186 1.00 97.12 81 ALA A O 1
ATOM 638 N N . TRP A 1 82 ? -4.860 -8.452 0.298 1.00 97.38 82 TRP A N 1
ATOM 639 C CA . TRP A 1 82 ? -3.426 -8.457 0.016 1.00 97.38 82 TRP A CA 1
ATOM 640 C C . TRP A 1 82 ? -2.699 -7.452 0.907 1.00 97.38 82 TRP A C 1
ATOM 642 O O . TRP A 1 82 ? -2.901 -6.249 0.748 1.00 97.38 82 TRP A O 1
ATOM 652 N N . ILE A 1 83 ? -1.827 -7.938 1.792 1.00 97.56 83 ILE A N 1
ATOM 653 C CA . ILE A 1 83 ? -1.012 -7.108 2.689 1.00 97.56 83 ILE A CA 1
ATOM 654 C C . ILE A 1 83 ? 0.462 -7.483 2.528 1.00 97.56 83 ILE A C 1
ATOM 656 O O . ILE A 1 83 ? 0.806 -8.657 2.347 1.00 97.56 83 ILE A O 1
ATOM 660 N N . SER A 1 84 ? 1.315 -6.464 2.570 1.00 97.44 84 SER A N 1
ATOM 661 C CA . SER A 1 84 ? 2.768 -6.601 2.541 1.00 97.44 84 SER A CA 1
ATOM 662 C C . SER A 1 84 ? 3.324 -7.174 3.847 1.00 97.44 84 SER A C 1
ATOM 664 O O . SER A 1 84 ? 2.804 -6.895 4.931 1.00 97.44 84 SER A O 1
ATOM 666 N N . ASP A 1 85 ? 4.421 -7.927 3.767 1.00 96.56 85 ASP A N 1
ATOM 667 C CA . ASP A 1 85 ? 5.114 -8.492 4.934 1.00 96.56 85 ASP A CA 1
ATOM 668 C C . ASP A 1 85 ? 5.707 -7.434 5.885 1.00 96.56 85 ASP A C 1
ATOM 670 O O . ASP A 1 85 ? 5.985 -7.742 7.045 1.00 96.56 85 ASP A O 1
ATOM 674 N N . VAL A 1 86 ? 5.808 -6.175 5.446 1.00 96.62 86 VAL A N 1
ATOM 675 C CA . VAL A 1 86 ? 6.227 -5.033 6.282 1.00 96.62 86 VAL A CA 1
ATOM 676 C C . VAL A 1 86 ? 5.157 -4.559 7.271 1.00 96.62 86 VAL A C 1
ATOM 678 O O . VAL A 1 86 ? 5.460 -3.764 8.160 1.00 96.62 86 VAL A O 1
ATOM 681 N N . LEU A 1 87 ? 3.914 -5.041 7.149 1.00 97.12 87 LEU A N 1
ATOM 682 C CA . LEU A 1 87 ? 2.798 -4.699 8.038 1.00 97.12 87 LEU A CA 1
ATOM 683 C C . LEU A 1 87 ? 2.220 -5.932 8.765 1.00 97.12 87 LEU A C 1
ATOM 685 O O . LEU A 1 87 ? 1.010 -6.175 8.699 1.00 97.12 87 LEU A O 1
ATOM 689 N N . PRO A 1 88 ? 3.033 -6.713 9.504 1.00 96.44 88 PRO A N 1
ATOM 690 C CA . PRO A 1 88 ? 2.584 -7.978 10.088 1.00 96.44 88 PRO A CA 1
ATOM 691 C C . PRO A 1 88 ? 1.469 -7.785 11.125 1.00 96.44 88 PRO A C 1
ATOM 693 O O . PRO A 1 88 ? 0.531 -8.576 11.190 1.00 96.44 88 PRO A O 1
ATOM 696 N N . TYR A 1 89 ? 1.527 -6.703 11.906 1.00 97.75 89 TYR A N 1
ATOM 697 C CA . TYR A 1 89 ? 0.508 -6.397 12.911 1.00 97.75 89 TYR A CA 1
ATOM 698 C C . TYR A 1 89 ? -0.793 -5.891 12.285 1.00 97.75 89 TYR A C 1
ATOM 700 O O . TYR A 1 89 ? -1.871 -6.220 12.766 1.00 97.75 89 TYR A O 1
ATOM 708 N N . THR A 1 90 ? -0.708 -5.143 11.182 1.00 96.88 90 THR A N 1
ATOM 709 C CA . THR A 1 90 ? -1.891 -4.714 10.425 1.00 96.88 90 THR A CA 1
ATOM 710 C C . THR A 1 90 ? -2.569 -5.905 9.757 1.00 96.88 90 THR A C 1
ATOM 712 O O . THR A 1 90 ? -3.791 -6.001 9.784 1.00 96.88 90 THR A O 1
ATOM 715 N N . ALA A 1 91 ? -1.788 -6.845 9.215 1.00 97.06 91 ALA A N 1
ATOM 716 C CA . ALA A 1 91 ? -2.309 -8.089 8.657 1.00 97.06 91 ALA A CA 1
ATOM 717 C C . ALA A 1 91 ? -3.095 -8.911 9.699 1.00 97.06 91 ALA A C 1
ATOM 719 O O . ALA A 1 91 ? -4.100 -9.528 9.354 1.00 97.06 91 ALA A O 1
ATOM 720 N N . GLY A 1 92 ? -2.683 -8.868 10.973 1.00 97.56 92 GLY A N 1
ATOM 721 C CA . GLY A 1 92 ? -3.372 -9.537 12.082 1.00 97.56 92 GLY A CA 1
ATOM 722 C C . GLY A 1 92 ? -4.759 -8.979 12.419 1.00 97.56 92 GLY A C 1
ATOM 723 O O . GLY A 1 92 ? -5.554 -9.693 13.019 1.00 97.56 92 GLY A O 1
ATOM 724 N N . ILE A 1 93 ? -5.066 -7.744 12.011 1.00 97.75 93 ILE A N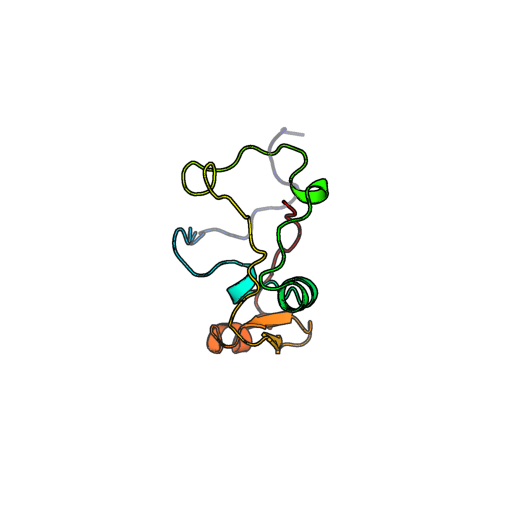 1
ATOM 725 C CA . ILE A 1 93 ? -6.360 -7.080 12.259 1.00 97.75 93 ILE A CA 1
ATOM 726 C C . ILE A 1 93 ? -7.092 -6.716 10.962 1.00 97.75 93 ILE A C 1
ATOM 728 O O . ILE A 1 93 ? -7.994 -5.886 10.972 1.00 97.75 93 ILE A O 1
ATOM 732 N N . VAL A 1 94 ? -6.696 -7.287 9.820 1.00 97.50 94 VAL A N 1
ATOM 733 C CA . VAL A 1 94 ? -7.150 -6.808 8.504 1.00 97.50 94 VAL A CA 1
ATOM 734 C C . VAL A 1 94 ? -8.666 -6.908 8.300 1.00 97.50 94 VAL A C 1
ATOM 736 O O . VAL A 1 94 ? -9.233 -6.081 7.593 1.00 97.50 94 VAL A O 1
ATOM 739 N N . ASP A 1 95 ? -9.328 -7.859 8.961 1.00 97.62 95 ASP A N 1
ATOM 740 C CA . ASP A 1 95 ? -10.787 -8.021 8.906 1.00 97.62 95 ASP A CA 1
ATOM 741 C C . ASP A 1 95 ? -11.545 -6.914 9.667 1.00 97.62 95 ASP A C 1
ATOM 743 O O . ASP A 1 95 ? -12.741 -6.722 9.452 1.00 97.62 95 ASP A O 1
ATOM 747 N N . GLU A 1 96 ? -10.861 -6.140 10.515 1.00 97.38 96 GLU A N 1
ATOM 748 C CA . GLU A 1 96 ? -11.407 -4.947 11.177 1.00 97.38 96 GLU A CA 1
ATOM 749 C C . GLU A 1 96 ? -11.183 -3.665 10.356 1.00 97.38 96 GLU A C 1
ATOM 751 O O . GLU A 1 96 ? -11.646 -2.582 10.729 1.00 97.38 96 GLU A O 1
ATOM 756 N N . LEU A 1 97 ? -10.463 -3.763 9.234 1.00 96.25 97 LEU A N 1
ATOM 757 C CA . LEU A 1 97 ? -10.078 -2.626 8.406 1.00 96.25 97 LEU A CA 1
ATOM 758 C C . LEU A 1 97 ? -10.916 -2.552 7.128 1.00 96.25 97 LEU A C 1
ATOM 760 O O . LEU A 1 97 ? -11.214 -3.548 6.476 1.00 96.25 97 LEU A O 1
ATOM 764 N N . CYS A 1 98 ? -11.226 -1.326 6.706 1.00 94.69 98 CYS A N 1
ATOM 765 C CA . CYS A 1 98 ? -11.766 -1.059 5.378 1.00 94.69 98 CYS A CA 1
ATOM 766 C C . CYS A 1 98 ? -10.663 -0.479 4.490 1.00 94.69 98 CYS A C 1
ATOM 768 O O . CYS A 1 98 ? -10.194 0.637 4.721 1.00 94.69 98 CYS A O 1
ATOM 770 N N . ILE A 1 99 ? -10.259 -1.226 3.461 1.00 93.62 99 ILE A N 1
ATOM 771 C CA . ILE A 1 99 ? -9.268 -0.776 2.480 1.00 93.62 99 ILE A CA 1
ATOM 772 C C . ILE A 1 99 ? -10.003 -0.261 1.244 1.00 93.62 99 ILE A C 1
ATOM 774 O O . ILE A 1 99 ? -10.622 -1.024 0.503 1.00 93.62 99 ILE A O 1
ATOM 778 N N . ILE A 1 100 ? -9.913 1.044 0.995 1.00 93.38 100 ILE A N 1
ATOM 779 C CA . ILE A 1 100 ? -10.549 1.680 -0.161 1.00 93.38 100 ILE A CA 1
ATOM 780 C C . ILE A 1 100 ? -9.580 1.657 -1.347 1.00 93.38 100 ILE A C 1
ATOM 782 O O . ILE A 1 100 ? -8.561 2.342 -1.340 1.00 93.38 100 ILE A O 1
ATOM 786 N N . LYS A 1 101 ? -9.917 0.886 -2.390 1.00 89.31 101 LYS A N 1
ATOM 787 C CA . LYS A 1 101 ? -9.121 0.742 -3.629 1.00 89.31 101 LYS A CA 1
ATOM 788 C C . LYS A 1 101 ? -9.807 1.356 -4.856 1.00 89.31 101 LYS A C 1
ATOM 790 O O . LYS A 1 101 ? -9.717 0.821 -5.955 1.00 89.31 101 LYS A O 1
ATOM 795 N N . SER A 1 102 ? -10.544 2.448 -4.667 1.00 89.56 102 SER A N 1
ATOM 796 C CA . SER A 1 102 ? -11.324 3.093 -5.734 1.00 89.56 102 SER A CA 1
ATOM 797 C C . SER A 1 102 ? -10.560 4.163 -6.521 1.00 89.56 102 SER A C 1
ATOM 799 O O . SER A 1 102 ? -11.094 4.686 -7.495 1.00 89.56 102 SER A O 1
ATOM 801 N N . MET A 1 103 ? -9.339 4.519 -6.108 1.00 83.75 103 MET A N 1
ATOM 802 C CA . MET A 1 103 ? -8.516 5.511 -6.803 1.00 83.75 103 MET A CA 1
ATOM 803 C C . MET A 1 103 ? -7.637 4.835 -7.856 1.00 83.75 103 MET A C 1
ATOM 805 O O . MET A 1 103 ? -6.912 3.888 -7.556 1.00 83.75 103 MET A O 1
ATOM 809 N N . TYR A 1 104 ? -7.686 5.365 -9.075 1.00 76.56 104 TYR A N 1
ATOM 810 C CA . TYR A 1 104 ? -6.828 4.996 -10.197 1.00 76.56 104 TYR A CA 1
ATOM 811 C C . TYR A 1 104 ? -6.185 6.278 -10.724 1.00 76.56 104 TYR A C 1
ATOM 813 O O . TYR A 1 104 ? -6.840 7.321 -10.752 1.00 76.56 104 TYR A O 1
ATOM 821 N N . THR A 1 105 ? -4.915 6.203 -11.106 1.00 58.16 105 THR A N 1
ATOM 822 C CA . THR A 1 105 ? -4.107 7.337 -11.579 1.00 58.16 105 THR A CA 1
ATOM 823 C C . THR A 1 105 ? -3.273 6.923 -12.769 1.00 58.16 105 THR A C 1
ATOM 825 O O . THR A 1 105 ? -2.767 5.777 -12.709 1.00 58.16 105 THR A O 1
#

Solvent-accessible surface area (backbone atoms only — not comparable to full-atom values): 7130 Å² total; per-residue (Å²): 131,76,88,87,66,69,99,60,84,80,82,78,88,77,82,89,84,84,82,69,81,93,54,84,50,60,57,51,46,58,45,82,52,74,66,43,49,76,40,47,66,41,64,60,55,66,83,75,50,71,83,61,85,64,53,89,92,51,59,84,52,95,66,54,55,33,79,37,57,94,65,56,72,48,68,34,55,90,84,49,47,46,34,19,68,91,40,61,72,57,45,75,47,42,75,82,55,87,84,86,82,84,82,83,132

pLDDT: mean 90.19, std 8.8, range [52.34, 97.88]

Radius of gyration: 18.62 Å; Cα contacts (8 Å, |Δi|>4): 88; chains: 1; bounding box: 51×35×40 Å

Sequence (105 aa):
MLAGLPHFAPKAKRIIYLFQNGAPSQLDLFDYKPKLQKMFGEDLPASIRMGQRLTGMTADQKKFPLAGTKFNFKQYGQAGAWISDVLPYTAGIVDELCIIKSMYT

Foldseek 3Di:
DPPPDDPDDDPDDDDDDDDDVPDDDCLQFFDPDVVLVVQAQPFDDCVVCVVPDDDPVCNPPPGDGRHHHPFDWFQADPVRGIGTPVPVVCSVCVVVDDDDPPDDD

Mean predicted aligned error: 6.03 Å

Secondary structure (DSSP, 8-state):
--TT--SS------------TTS--HHHHT---HHHHHTTTSBPPHHHHTTPPPPTTTTT-S--B----SS-EEEETTTTEEEETT-HHHHTTGGG---------